Protein AF-A0A7S4RUU7-F1 (afdb_monomer_lite)

Secondary structure (DSSP, 8-state):
-HHHHHHHHHHHHHHHHHSS----TT-SSSHHHHHHHHHHHHHHHTT-S-HHHHHHHHHTT--S-HHHHHHHHHHHHHHHHHHHHSS----TT-SSSHHHHHHHHHHHHHHHTT-S-HHHHHH-

Structure (mmCIF, N/CA/C/O backbone):
data_AF-A0A7S4RUU7-F1
#
_entry.id   AF-A0A7S4RUU7-F1
#
loop_
_atom_site.group_PDB
_atom_site.id
_atom_site.type_symbol
_atom_site.label_atom_id
_atom_site.label_alt_id
_atom_site.label_comp_id
_atom_site.label_asym_id
_atom_site.label_entity_id
_atom_site.label_seq_id
_atom_site.pdbx_PDB_ins_code
_atom_site.Cartn_x
_atom_site.Cartn_y
_atom_site.Cartn_z
_atom_site.occupancy
_atom_site.B_iso_or_equiv
_atom_site.auth_seq_id
_atom_site.auth_comp_id
_atom_site.auth_asym_id
_atom_site.auth_atom_id
_atom_site.pdbx_PDB_model_num
ATOM 1 N N . ASP A 1 1 ? 10.340 0.550 -24.943 1.00 81.00 1 ASP A N 1
ATOM 2 C CA . ASP A 1 1 ? 11.229 0.340 -23.784 1.00 81.00 1 ASP A CA 1
ATOM 3 C C . ASP A 1 1 ? 11.078 -1.107 -23.322 1.00 81.00 1 ASP A C 1
ATOM 5 O O . ASP A 1 1 ? 9.998 -1.481 -22.874 1.00 81.00 1 ASP A O 1
ATOM 9 N N . HIS A 1 2 ? 12.106 -1.931 -23.546 1.00 88.00 2 HIS A N 1
ATOM 10 C CA . HIS A 1 2 ? 12.077 -3.369 -23.249 1.00 88.00 2 HIS A CA 1
ATOM 11 C C . HIS A 1 2 ? 11.995 -3.640 -21.740 1.00 88.00 2 HIS A C 1
ATOM 13 O O . HIS A 1 2 ? 11.191 -4.463 -21.309 1.00 88.00 2 HIS A O 1
ATOM 19 N N . ALA A 1 3 ? 12.757 -2.891 -20.936 1.00 91.62 3 ALA A N 1
ATOM 20 C CA . ALA A 1 3 ? 12.800 -3.061 -19.485 1.00 91.62 3 ALA A CA 1
ATOM 21 C C . ALA A 1 3 ? 11.449 -2.730 -18.833 1.00 91.62 3 ALA A C 1
ATOM 23 O O . ALA A 1 3 ? 11.002 -3.420 -17.918 1.00 91.62 3 ALA A O 1
ATOM 24 N N . TRP A 1 4 ? 10.755 -1.705 -19.343 1.00 95.62 4 TRP A N 1
ATOM 25 C CA . TRP A 1 4 ? 9.395 -1.390 -18.901 1.00 95.62 4 TRP A CA 1
ATOM 26 C C . TRP A 1 4 ? 8.433 -2.564 -19.105 1.00 95.62 4 TRP A C 1
ATOM 28 O O . TRP A 1 4 ? 7.720 -2.942 -18.176 1.00 95.62 4 TRP A O 1
ATOM 38 N N . LYS A 1 5 ? 8.412 -3.129 -20.319 1.00 95.81 5 LYS A N 1
ATOM 39 C CA . LYS A 1 5 ? 7.487 -4.210 -20.672 1.00 95.81 5 LYS A CA 1
ATOM 40 C C . LYS A 1 5 ? 7.728 -5.441 -19.801 1.00 95.81 5 LYS A C 1
ATOM 42 O O . LYS A 1 5 ? 6.780 -5.983 -19.250 1.00 95.81 5 LYS A O 1
ATOM 47 N N . GLU A 1 6 ? 8.989 -5.817 -19.608 1.00 96.12 6 GLU A N 1
ATOM 48 C CA . GLU A 1 6 ? 9.357 -6.962 -18.776 1.00 96.12 6 GLU A CA 1
ATOM 49 C C . GLU A 1 6 ? 8.860 -6.816 -17.328 1.00 96.12 6 GLU A C 1
ATOM 51 O O . GLU A 1 6 ? 8.208 -7.717 -16.796 1.00 96.12 6 GLU A O 1
ATOM 56 N N . HIS A 1 7 ? 9.096 -5.667 -16.688 1.00 97.00 7 HIS A N 1
ATOM 57 C CA . HIS A 1 7 ? 8.611 -5.435 -15.326 1.00 97.00 7 HIS A CA 1
ATOM 58 C C . HIS A 1 7 ? 7.086 -5.344 -15.239 1.00 97.00 7 HIS A C 1
ATOM 60 O O . HIS A 1 7 ? 6.494 -5.815 -14.264 1.00 97.00 7 HIS A O 1
ATOM 66 N N . PHE A 1 8 ? 6.439 -4.770 -16.253 1.00 97.62 8 PHE A N 1
ATOM 67 C CA . PHE A 1 8 ? 4.985 -4.728 -16.322 1.00 97.62 8 PHE A CA 1
ATOM 68 C C . PHE A 1 8 ? 4.385 -6.141 -16.423 1.00 97.62 8 PHE A C 1
ATOM 70 O O . PHE A 1 8 ? 3.453 -6.466 -15.681 1.00 97.62 8 PHE A O 1
ATOM 77 N N . ASP A 1 9 ? 4.965 -7.016 -17.245 1.00 97.38 9 ASP A N 1
ATOM 78 C CA . ASP A 1 9 ? 4.542 -8.415 -17.387 1.00 97.38 9 ASP A CA 1
ATOM 79 C C . ASP A 1 9 ? 4.794 -9.218 -16.092 1.00 97.38 9 ASP A C 1
ATOM 81 O O . ASP A 1 9 ? 3.939 -9.999 -15.644 1.00 97.38 9 ASP A O 1
ATOM 85 N N . GLN A 1 10 ? 5.924 -8.972 -15.414 1.00 97.19 10 GLN A N 1
ATOM 86 C CA . GLN A 1 10 ? 6.200 -9.521 -14.080 1.00 97.19 10 GLN A CA 1
ATOM 87 C C . GLN A 1 10 ? 5.150 -9.070 -13.055 1.00 97.19 10 GLN A C 1
ATOM 89 O O . GLN A 1 10 ? 4.677 -9.886 -12.257 1.00 97.19 10 GLN A O 1
ATOM 94 N N . LEU A 1 11 ? 4.740 -7.798 -13.084 1.00 97.81 11 LEU A N 1
ATOM 95 C CA . LEU A 1 11 ? 3.705 -7.278 -12.193 1.00 97.81 11 LEU A CA 1
ATOM 96 C C . LEU A 1 11 ? 2.331 -7.890 -12.487 1.00 97.81 11 LEU A C 1
ATOM 98 O O . LEU A 1 11 ? 1.603 -8.221 -11.548 1.00 97.81 11 LEU A O 1
ATOM 102 N N . CYS A 1 12 ? 1.985 -8.085 -13.760 1.00 97.56 12 CYS A N 1
ATOM 103 C CA . CYS A 1 12 ? 0.758 -8.777 -14.160 1.00 97.56 12 CYS A CA 1
ATOM 104 C C . CYS A 1 12 ? 0.739 -10.213 -13.623 1.00 97.56 12 CYS A C 1
ATOM 106 O O . CYS A 1 12 ? -0.240 -10.638 -13.004 1.00 97.56 12 CYS A O 1
ATOM 108 N N . THR A 1 13 ? 1.854 -10.931 -13.767 1.00 97.44 13 THR A N 1
ATOM 109 C CA . THR A 1 13 ? 2.019 -12.286 -13.223 1.00 97.44 13 THR A CA 1
ATOM 110 C C . THR A 1 13 ? 1.910 -12.298 -11.699 1.00 97.44 13 THR A C 1
ATOM 112 O O . THR A 1 13 ? 1.240 -13.157 -11.120 1.00 97.44 13 THR A O 1
ATOM 115 N N . PHE A 1 14 ? 2.538 -11.332 -11.025 1.00 97.12 14 PHE A N 1
ATOM 116 C CA . PHE A 1 14 ? 2.448 -11.195 -9.576 1.00 97.12 14 PHE A CA 1
ATOM 117 C C . PHE A 1 14 ? 1.001 -10.952 -9.130 1.00 97.12 14 PHE A C 1
ATOM 119 O O . PHE A 1 14 ? 0.535 -11.614 -8.199 1.00 97.12 14 PHE A O 1
ATOM 126 N N . LYS A 1 15 ? 0.277 -10.053 -9.810 1.00 96.56 15 LYS A N 1
ATOM 127 C CA . LYS A 1 15 ? -1.137 -9.774 -9.539 1.00 96.56 15 LYS A CA 1
ATOM 128 C C . LYS A 1 15 ? -1.987 -11.027 -9.712 1.00 96.56 15 LYS A C 1
ATOM 130 O O . LYS A 1 15 ? -2.790 -11.313 -8.833 1.00 96.56 15 LYS A O 1
ATOM 135 N N . ALA A 1 16 ? -1.802 -11.781 -10.793 1.00 96.44 16 ALA A N 1
ATOM 136 C CA . ALA A 1 16 ? -2.555 -13.011 -11.027 1.00 96.44 16 ALA A CA 1
ATOM 137 C C . ALA A 1 16 ? -2.371 -14.031 -9.888 1.00 96.44 16 ALA A C 1
ATOM 139 O O . ALA A 1 16 ? -3.321 -14.709 -9.511 1.00 96.44 16 ALA A O 1
ATOM 140 N N . LYS A 1 17 ? -1.170 -14.101 -9.297 1.00 95.50 17 LYS A N 1
ATOM 141 C CA . LYS A 1 17 ? -0.860 -15.018 -8.187 1.00 95.50 17 LYS A CA 1
ATOM 142 C C . LYS A 1 17 ? -1.331 -14.526 -6.815 1.00 95.50 17 LYS A C 1
ATOM 144 O O . LYS A 1 17 ? -1.716 -15.342 -5.989 1.00 95.50 17 LYS A O 1
ATOM 149 N N . ASN A 1 18 ? -1.258 -13.221 -6.549 1.00 94.50 18 ASN A N 1
ATOM 150 C CA . ASN A 1 18 ? -1.473 -12.657 -5.205 1.00 94.50 18 ASN A CA 1
ATOM 151 C C . ASN A 1 18 ? -2.788 -11.872 -5.069 1.00 94.50 18 ASN A C 1
ATOM 153 O O . ASN A 1 18 ? -3.141 -11.440 -3.977 1.00 94.50 18 ASN A O 1
ATOM 157 N N . GLY A 1 19 ? -3.488 -11.618 -6.175 1.00 94.69 19 GLY A N 1
ATOM 158 C CA . GLY A 1 19 ? -4.693 -10.788 -6.220 1.00 94.69 19 GLY A CA 1
ATOM 159 C C . GLY A 1 19 ? -4.437 -9.277 -6.147 1.00 94.69 19 GLY A C 1
ATOM 160 O O . GLY A 1 19 ? -5.378 -8.499 -6.272 1.00 94.69 19 GLY A O 1
ATOM 161 N N . HIS A 1 20 ? -3.188 -8.828 -5.979 1.00 93.88 20 HIS A N 1
ATOM 162 C CA . HIS A 1 20 ? -2.845 -7.409 -5.849 1.00 93.88 20 HIS A CA 1
ATOM 163 C C . HIS A 1 20 ? -1.505 -7.050 -6.501 1.00 93.88 20 HIS A C 1
ATOM 165 O O . HIS A 1 20 ? -0.607 -7.877 -6.615 1.00 93.88 20 HIS A O 1
ATOM 171 N N . CYS A 1 21 ? -1.314 -5.771 -6.832 1.00 95.44 21 CYS A N 1
ATOM 172 C CA . CYS A 1 21 ? -0.047 -5.237 -7.357 1.00 95.44 21 CYS A CA 1
ATOM 173 C C . CYS A 1 21 ? 0.902 -4.702 -6.269 1.00 95.44 21 CYS A C 1
ATOM 175 O O . CYS A 1 21 ? 1.913 -4.071 -6.573 1.00 95.44 21 CYS A O 1
ATOM 177 N N . ASN A 1 22 ? 0.573 -4.885 -4.986 1.00 93.25 22 ASN A N 1
ATOM 178 C CA . ASN A 1 22 ? 1.415 -4.390 -3.903 1.00 93.25 22 ASN A CA 1
ATOM 179 C C . ASN A 1 22 ? 2.616 -5.310 -3.637 1.00 93.25 22 ASN A C 1
ATOM 181 O O . ASN A 1 22 ? 2.507 -6.275 -2.886 1.00 93.25 22 ASN A O 1
ATOM 185 N N . VAL A 1 23 ? 3.761 -4.981 -4.234 1.00 94.75 23 VAL A N 1
ATOM 186 C CA . VAL A 1 23 ? 5.033 -5.676 -4.003 1.00 94.75 23 VAL A CA 1
ATOM 187 C C . VAL A 1 23 ? 5.912 -4.822 -3.090 1.00 94.75 23 VAL A C 1
ATOM 189 O O . VAL A 1 23 ? 6.207 -3.667 -3.398 1.00 94.75 23 VAL A O 1
ATOM 192 N N . SER A 1 24 ? 6.319 -5.371 -1.944 1.00 92.56 24 SER A N 1
ATOM 193 C CA . SER A 1 24 ? 7.205 -4.674 -1.006 1.00 92.56 24 SER A CA 1
ATOM 194 C C . SER A 1 24 ? 8.635 -4.643 -1.537 1.00 92.56 24 SER A C 1
ATOM 196 O O . SER A 1 24 ? 9.171 -5.671 -1.939 1.00 92.56 24 SER A O 1
ATOM 198 N N . ARG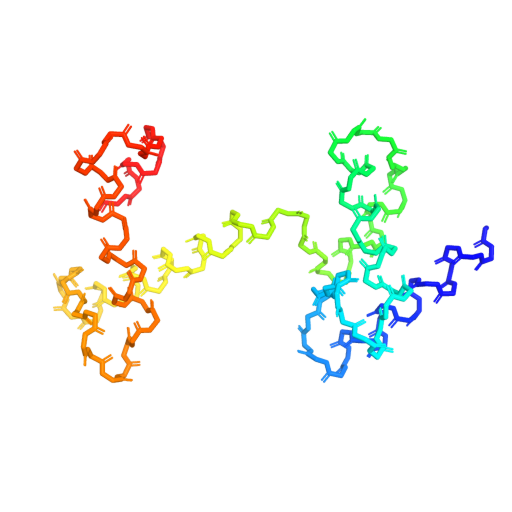 A 1 25 ? 9.314 -3.495 -1.429 1.00 92.12 25 ARG A N 1
ATOM 199 C CA . ARG A 1 25 ? 10.754 -3.379 -1.738 1.00 92.12 25 ARG A CA 1
ATOM 200 C C . ARG A 1 25 ? 11.653 -4.261 -0.855 1.00 92.12 25 ARG A C 1
ATOM 202 O O . ARG A 1 25 ? 12.828 -4.442 -1.159 1.00 92.12 25 ARG A O 1
ATOM 209 N N . TYR A 1 26 ? 11.116 -4.764 0.257 1.00 91.94 26 TYR A N 1
ATOM 210 C CA . TYR A 1 26 ? 11.801 -5.661 1.191 1.00 91.94 26 TYR A CA 1
ATOM 211 C C . TYR A 1 26 ? 11.439 -7.137 0.980 1.00 91.94 26 TYR A C 1
ATOM 213 O O . TYR A 1 26 ? 11.947 -7.995 1.702 1.00 91.94 26 TYR A O 1
ATOM 221 N N . ASP A 1 27 ? 10.570 -7.448 0.013 1.00 91.75 27 ASP A N 1
ATOM 222 C CA . ASP A 1 27 ? 10.298 -8.828 -0.374 1.00 91.75 27 ASP A CA 1
ATOM 223 C C . ASP A 1 27 ? 11.577 -9.443 -0.958 1.00 91.75 27 ASP A C 1
ATOM 225 O O . ASP A 1 27 ? 12.058 -9.033 -2.012 1.00 91.75 27 ASP A O 1
ATOM 229 N N . LYS A 1 28 ? 12.145 -10.435 -0.264 1.00 91.44 28 LYS A N 1
ATOM 230 C CA . LYS A 1 28 ? 13.385 -11.097 -0.688 1.00 91.44 28 LYS A CA 1
ATOM 231 C C . LYS A 1 28 ? 13.217 -11.877 -1.995 1.00 91.44 28 LYS A C 1
ATOM 233 O O . LYS A 1 28 ? 14.188 -12.000 -2.734 1.00 91.44 28 LYS A O 1
ATOM 238 N N . ARG A 1 29 ? 12.019 -12.399 -2.278 1.00 91.94 29 ARG A N 1
ATOM 239 C CA . ARG A 1 29 ? 11.732 -13.210 -3.474 1.00 91.94 29 ARG A CA 1
ATOM 240 C C . ARG A 1 29 ? 11.439 -12.339 -4.691 1.00 91.94 29 ARG A C 1
ATOM 242 O O . ARG A 1 29 ? 11.802 -12.711 -5.797 1.00 91.94 29 ARG A O 1
ATOM 249 N N . ASN A 1 30 ? 10.835 -11.171 -4.476 1.00 93.19 30 ASN A N 1
ATOM 250 C CA . ASN A 1 30 ? 10.434 -10.245 -5.540 1.00 93.19 30 ASN A CA 1
ATOM 251 C C . ASN A 1 30 ? 11.157 -8.894 -5.447 1.00 93.19 30 ASN A C 1
ATOM 253 O O . ASN A 1 30 ? 10.596 -7.867 -5.822 1.00 93.19 30 ASN A O 1
ATOM 257 N N . LYS A 1 31 ? 12.395 -8.871 -4.938 1.00 94.25 31 LYS A N 1
ATOM 258 C CA . LYS A 1 31 ? 13.107 -7.630 -4.581 1.00 94.25 31 LYS A CA 1
ATOM 259 C C . LYS A 1 31 ? 13.188 -6.635 -5.739 1.00 94.25 31 LYS A C 1
ATOM 261 O O . LYS A 1 31 ? 12.893 -5.461 -5.544 1.00 94.25 31 LYS A O 1
ATOM 266 N N . SER A 1 32 ? 13.553 -7.114 -6.930 1.00 95.25 32 SER A N 1
ATOM 267 C CA . SER A 1 32 ? 13.653 -6.285 -8.141 1.00 95.25 32 SER A CA 1
ATOM 268 C C . SER A 1 32 ? 12.308 -5.636 -8.485 1.00 95.25 32 SER A C 1
ATOM 270 O O . SER A 1 32 ? 12.200 -4.413 -8.556 1.00 95.25 32 SER A O 1
ATOM 272 N N . LEU A 1 33 ? 11.245 -6.442 -8.556 1.00 96.81 33 LEU A N 1
ATOM 273 C CA . LEU A 1 33 ? 9.893 -5.960 -8.827 1.00 96.81 33 LEU A CA 1
ATOM 274 C C . LEU A 1 33 ? 9.383 -5.005 -7.733 1.00 96.81 33 LEU A C 1
ATOM 276 O O . LEU A 1 33 ? 8.740 -4.005 -8.035 1.00 96.81 33 LEU A O 1
ATOM 280 N N . GLY A 1 34 ? 9.692 -5.273 -6.462 1.00 96.69 34 GLY A N 1
ATOM 281 C CA . GLY A 1 34 ? 9.318 -4.412 -5.338 1.00 96.69 34 GLY A CA 1
ATOM 282 C C . GLY A 1 34 ? 10.002 -3.044 -5.369 1.00 96.69 34 GLY A C 1
ATOM 283 O O . GLY A 1 34 ? 9.376 -2.035 -5.034 1.00 96.69 34 GLY A O 1
ATOM 284 N N . ILE A 1 35 ? 11.266 -2.990 -5.796 1.00 96.94 35 ILE A N 1
ATOM 285 C CA . ILE A 1 35 ? 11.978 -1.729 -6.043 1.00 96.94 35 ILE A CA 1
ATOM 286 C C . ILE A 1 35 ? 11.310 -0.984 -7.200 1.00 96.94 35 ILE A C 1
ATOM 288 O O . ILE A 1 35 ? 10.917 0.169 -7.019 1.00 96.94 35 ILE A O 1
ATOM 292 N N . TRP A 1 36 ? 11.075 -1.660 -8.326 1.00 97.50 36 TRP A N 1
ATOM 293 C CA . TRP A 1 36 ? 10.444 -1.064 -9.503 1.00 97.50 36 TRP A CA 1
ATOM 294 C C . TRP A 1 36 ? 9.042 -0.504 -9.207 1.00 97.50 36 TRP A C 1
ATOM 296 O O . TRP A 1 36 ? 8.735 0.631 -9.566 1.00 97.50 36 TRP A O 1
ATOM 306 N N . VAL A 1 37 ? 8.199 -1.245 -8.479 1.00 97.44 37 VAL A N 1
ATOM 307 C CA . VAL A 1 37 ? 6.867 -0.789 -8.030 1.00 97.44 37 VAL A CA 1
ATOM 308 C C . VAL A 1 37 ? 6.971 0.476 -7.174 1.00 97.44 37 VAL A C 1
ATOM 310 O O . VAL A 1 37 ? 6.174 1.407 -7.321 1.00 97.44 37 VAL A O 1
ATOM 313 N N . ASN A 1 38 ? 7.952 0.529 -6.270 1.00 96.19 38 ASN A N 1
ATOM 314 C CA . ASN A 1 38 ? 8.194 1.708 -5.447 1.00 96.19 38 ASN A CA 1
ATOM 315 C C . ASN A 1 38 ? 8.658 2.907 -6.292 1.00 96.19 38 ASN A C 1
ATOM 317 O O . ASN A 1 38 ? 8.183 4.022 -6.073 1.00 96.19 38 ASN A O 1
ATOM 321 N N . GLU A 1 39 ? 9.531 2.688 -7.274 1.00 96.31 39 GLU A N 1
ATOM 322 C CA . GLU A 1 39 ? 9.958 3.720 -8.223 1.00 96.31 39 GLU A CA 1
ATOM 323 C C . GLU A 1 39 ? 8.781 4.290 -9.014 1.00 96.31 39 GLU A C 1
ATOM 325 O O . GLU A 1 39 ? 8.680 5.511 -9.127 1.00 96.31 39 GLU A O 1
ATOM 330 N N . GLN A 1 40 ? 7.835 3.454 -9.462 1.00 97.19 40 GLN A N 1
ATOM 331 C CA . GLN A 1 40 ? 6.649 3.938 -10.180 1.00 97.19 40 GLN A CA 1
ATOM 332 C C . GLN A 1 40 ? 5.791 4.856 -9.307 1.00 97.19 40 GLN A C 1
ATOM 334 O O . GLN A 1 40 ? 5.368 5.922 -9.754 1.00 97.19 40 GLN A O 1
ATOM 339 N N . ARG A 1 41 ? 5.589 4.507 -8.029 1.00 97.00 41 ARG A N 1
ATOM 340 C CA . ARG A 1 41 ? 4.870 5.377 -7.079 1.00 97.00 41 ARG A CA 1
ATOM 341 C C . ARG A 1 41 ? 5.604 6.698 -6.839 1.00 97.00 41 ARG A C 1
ATOM 343 O O . ARG A 1 41 ? 4.964 7.748 -6.768 1.00 97.00 41 ARG A O 1
ATOM 350 N N . LEU A 1 42 ? 6.934 6.669 -6.734 1.00 95.88 42 LEU A N 1
ATOM 351 C CA . LEU A 1 42 ? 7.745 7.881 -6.583 1.00 95.88 42 LEU A CA 1
ATOM 352 C C . LEU A 1 42 ? 7.697 8.760 -7.840 1.00 95.88 42 LEU A C 1
ATOM 354 O O . LEU A 1 42 ? 7.549 9.977 -7.717 1.00 95.88 42 LEU A O 1
ATOM 358 N N . ALA A 1 43 ? 7.785 8.164 -9.029 1.00 96.56 43 ALA A N 1
ATOM 359 C CA . ALA A 1 43 ? 7.691 8.865 -10.305 1.00 96.56 43 ALA A CA 1
ATOM 360 C C . ALA A 1 43 ? 6.307 9.501 -10.496 1.00 96.56 43 ALA A C 1
ATOM 362 O O . ALA A 1 43 ? 6.222 10.672 -10.863 1.00 96.56 43 ALA A O 1
ATOM 363 N N . TYR A 1 44 ? 5.232 8.781 -10.158 1.00 97.12 44 TYR A N 1
ATOM 364 C CA . TYR A 1 44 ? 3.867 9.310 -10.178 1.00 97.12 44 TYR A CA 1
ATOM 365 C C . TYR A 1 44 ? 3.698 10.503 -9.233 1.00 97.12 44 TYR A C 1
ATOM 367 O O . TYR A 1 44 ? 3.223 11.558 -9.649 1.00 97.12 44 TYR A O 1
ATOM 375 N N . LYS A 1 45 ? 4.183 10.395 -7.987 1.00 95.25 45 LYS A N 1
ATOM 376 C CA . LYS A 1 45 ? 4.152 11.507 -7.019 1.00 95.25 45 LYS A CA 1
ATOM 377 C C . LYS A 1 45 ? 4.909 12.740 -7.526 1.00 95.25 45 LYS A C 1
ATOM 379 O O . LYS A 1 45 ? 4.490 13.865 -7.269 1.00 95.25 45 LYS A O 1
ATOM 384 N N . LYS A 1 46 ? 6.014 12.533 -8.247 1.00 96.62 46 LYS A N 1
ATOM 385 C CA . LYS A 1 46 ? 6.813 13.597 -8.874 1.00 96.62 46 LYS A CA 1
ATOM 386 C C . LYS A 1 46 ? 6.243 14.089 -10.211 1.00 96.62 46 LYS A C 1
ATOM 388 O O . LYS A 1 46 ? 6.863 14.949 -10.824 1.00 96.62 46 LYS A O 1
ATOM 393 N N . LYS A 1 47 ? 5.103 13.555 -10.674 1.00 96.19 47 LYS A N 1
ATOM 394 C CA . LYS A 1 47 ? 4.520 13.823 -12.003 1.00 96.19 47 LYS A CA 1
ATOM 395 C C . LYS A 1 47 ? 5.505 13.571 -13.159 1.00 96.19 47 LYS A C 1
ATOM 397 O O . LYS A 1 47 ? 5.430 14.215 -14.196 1.00 96.19 47 LYS A O 1
ATOM 402 N N . ALA A 1 48 ? 6.432 12.632 -12.966 1.00 96.62 48 ALA A N 1
ATOM 403 C CA . ALA A 1 48 ? 7.496 12.290 -13.912 1.00 96.62 48 ALA A CA 1
ATOM 404 C C . ALA A 1 48 ? 7.187 11.025 -14.736 1.00 96.62 48 ALA A C 1
ATOM 406 O O . ALA A 1 48 ? 8.005 10.592 -15.543 1.00 96.62 48 ALA A O 1
ATOM 407 N N . LEU A 1 49 ? 6.032 10.397 -14.505 1.00 95.25 49 LEU A N 1
ATOM 408 C CA . LEU A 1 49 ? 5.594 9.208 -15.227 1.00 95.25 49 LEU A CA 1
ATOM 409 C C . LEU A 1 49 ? 4.712 9.615 -16.416 1.00 95.25 49 LEU A C 1
ATOM 411 O O . LEU A 1 49 ? 3.842 10.470 -16.265 1.00 95.25 49 LEU A O 1
ATOM 415 N N . SER A 1 50 ? 4.920 9.004 -17.585 1.00 96.38 50 SER A N 1
ATOM 416 C CA . SER A 1 50 ? 4.108 9.296 -18.772 1.00 9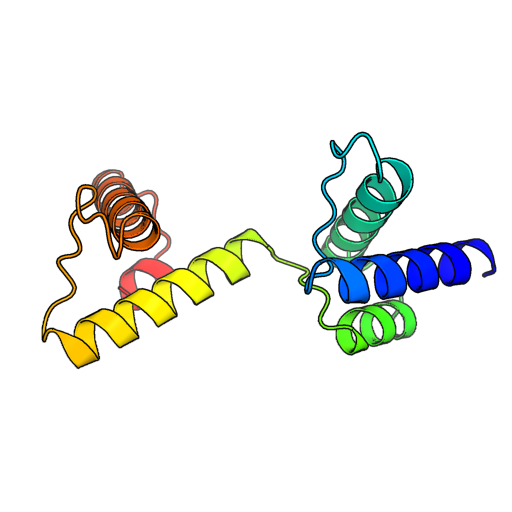6.38 50 SER A CA 1
ATOM 417 C C . SER A 1 50 ? 2.656 8.837 -18.609 1.00 96.38 50 SER A C 1
ATOM 419 O O . SER A 1 50 ? 2.370 7.885 -17.876 1.00 96.38 50 SER A O 1
ATOM 421 N N . SER A 1 51 ? 1.742 9.485 -19.339 1.00 96.69 51 SER A N 1
ATOM 422 C CA . SER A 1 51 ? 0.315 9.132 -19.380 1.00 96.69 51 SER A CA 1
ATOM 423 C C . SER A 1 51 ? 0.092 7.656 -19.691 1.00 96.69 51 SER A C 1
ATOM 425 O O . SER A 1 51 ? -0.681 6.995 -19.003 1.00 96.69 51 SER A O 1
ATOM 427 N N . ASP A 1 52 ? 0.817 7.119 -20.669 1.00 96.62 52 ASP A N 1
ATOM 428 C CA . ASP A 1 52 ? 0.627 5.749 -21.149 1.00 96.62 52 ASP A CA 1
ATOM 429 C C . ASP A 1 52 ? 1.012 4.728 -20.076 1.00 96.62 52 ASP A C 1
ATOM 431 O O . ASP A 1 52 ? 0.312 3.744 -19.848 1.00 96.62 52 ASP A O 1
ATOM 435 N N . ARG A 1 53 ? 2.101 4.995 -19.344 1.00 97.25 53 ARG A N 1
ATOM 436 C CA . ARG A 1 53 ? 2.556 4.155 -18.228 1.00 97.25 53 ARG A CA 1
ATOM 437 C C . ARG A 1 53 ? 1.573 4.193 -17.062 1.00 97.25 53 ARG A C 1
ATOM 439 O O . ARG A 1 53 ? 1.308 3.160 -16.445 1.00 97.25 53 ARG A O 1
ATOM 446 N N . ILE A 1 54 ? 1.005 5.367 -16.783 1.00 97.69 54 ILE A N 1
ATOM 447 C CA . ILE A 1 54 ? -0.054 5.529 -15.782 1.00 97.69 54 ILE A CA 1
ATOM 448 C C . ILE A 1 54 ? -1.291 4.726 -16.192 1.00 97.69 54 ILE A C 1
ATOM 450 O O . ILE A 1 54 ? -1.821 3.974 -15.377 1.00 97.69 54 ILE A O 1
ATOM 454 N N . GLN A 1 55 ? -1.729 4.837 -17.448 1.00 97.75 55 GLN A N 1
ATOM 455 C CA . GLN A 1 55 ? -2.885 4.101 -17.966 1.00 97.75 55 GLN A CA 1
ATOM 456 C C . GLN A 1 55 ? -2.673 2.585 -17.905 1.00 97.75 55 GLN A C 1
ATOM 458 O O . GLN A 1 55 ? -3.558 1.868 -17.439 1.00 97.75 55 GLN A O 1
ATOM 463 N N . GLN A 1 56 ? -1.492 2.094 -18.285 1.00 97.56 56 GLN A N 1
ATOM 464 C CA . GLN A 1 56 ? -1.156 0.672 -18.187 1.00 97.56 56 GLN A CA 1
ATOM 465 C C . GLN A 1 56 ? -1.226 0.169 -16.741 1.00 97.56 56 GLN A C 1
ATOM 467 O O . GLN A 1 56 ? -1.884 -0.835 -16.470 1.00 97.56 56 GLN A O 1
ATOM 472 N N . LEU A 1 57 ? -0.627 0.885 -15.787 1.00 97.94 57 LEU A N 1
ATOM 473 C CA . LEU A 1 57 ? -0.694 0.511 -14.371 1.00 97.94 57 LEU A CA 1
ATOM 474 C C . LEU A 1 57 ? -2.129 0.598 -13.818 1.00 97.94 57 LEU A C 1
ATOM 476 O O . LEU A 1 57 ? -2.573 -0.303 -13.102 1.00 97.94 57 LEU A O 1
ATOM 480 N N . ASN A 1 58 ? -2.900 1.615 -14.204 1.00 97.62 58 ASN A N 1
ATOM 481 C 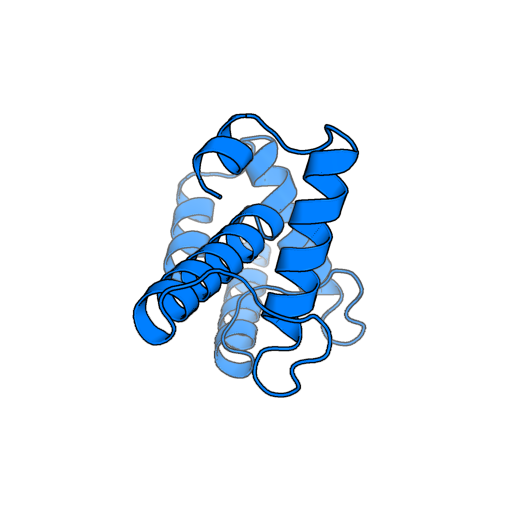CA . ASN A 1 58 ? -4.310 1.733 -13.825 1.00 97.62 58 ASN A CA 1
ATOM 482 C C . ASN A 1 58 ? -5.153 0.569 -14.362 1.00 97.62 58 ASN A C 1
ATOM 484 O O . ASN A 1 58 ? -6.004 0.058 -13.635 1.00 97.62 58 ASN A O 1
ATOM 488 N N . SER A 1 59 ? -4.889 0.102 -15.587 1.00 97.19 59 SER A N 1
ATOM 489 C CA . SER A 1 59 ? -5.635 -1.003 -16.211 1.00 97.19 59 SER A CA 1
ATOM 490 C C . SER A 1 59 ? -5.540 -2.313 -15.421 1.00 97.19 59 SER A C 1
ATOM 492 O O . SER A 1 59 ? -6.466 -3.123 -15.423 1.00 97.19 59 SER A O 1
ATOM 494 N N . ILE A 1 60 ? -4.455 -2.493 -14.665 1.00 96.50 60 ILE A N 1
ATOM 495 C CA . ILE A 1 60 ? -4.262 -3.645 -13.784 1.00 96.50 60 ILE A CA 1
ATOM 496 C C . ILE A 1 60 ? -4.633 -3.340 -12.327 1.00 96.50 60 ILE A C 1
ATOM 498 O O . ILE A 1 60 ? -4.360 -4.161 -11.454 1.00 96.50 60 ILE A O 1
ATOM 502 N N . GLY A 1 61 ? -5.307 -2.228 -12.035 1.00 95.25 61 GLY A N 1
ATOM 503 C CA . GLY A 1 61 ? -5.743 -1.879 -10.680 1.00 95.25 61 GLY A CA 1
ATOM 504 C C . GLY A 1 61 ? -4.583 -1.533 -9.744 1.00 95.25 61 GLY A C 1
ATOM 505 O O . GLY A 1 61 ? -4.620 -1.854 -8.555 1.00 95.25 61 GLY A O 1
ATOM 506 N N . PHE A 1 62 ? -3.518 -0.928 -10.274 1.00 96.88 62 PHE A N 1
ATOM 507 C CA . PHE A 1 62 ? -2.384 -0.501 -9.467 1.00 96.88 62 PHE A CA 1
ATOM 508 C C . PHE A 1 62 ? -2.784 0.597 -8.473 1.00 96.88 62 PHE A C 1
ATOM 510 O O . PHE A 1 62 ? -3.322 1.637 -8.843 1.00 96.88 62 PHE A O 1
ATOM 517 N N . ILE A 1 63 ? -2.469 0.386 -7.194 1.00 95.69 63 ILE A N 1
ATOM 518 C CA . ILE A 1 63 ? -2.747 1.356 -6.133 1.00 95.69 63 ILE A CA 1
ATOM 519 C C . ILE A 1 63 ? -1.524 2.259 -5.936 1.00 95.69 63 ILE A C 1
ATOM 521 O O . ILE A 1 63 ? -0.471 1.820 -5.450 1.00 95.69 63 ILE A O 1
ATOM 525 N N . TRP A 1 64 ? -1.693 3.539 -6.272 1.00 95.75 64 TRP A N 1
ATOM 526 C CA . TRP A 1 64 ? -0.678 4.584 -6.105 1.00 95.75 64 TRP A CA 1
ATOM 527 C C . TRP A 1 64 ? -0.487 4.986 -4.639 1.00 95.75 64 TRP A C 1
ATOM 529 O O . TRP A 1 64 ? 0.644 5.049 -4.154 1.00 95.75 64 TRP A O 1
ATOM 539 N N . HIS A 1 65 ? -1.593 5.186 -3.916 1.00 93.12 65 HIS A N 1
ATOM 540 C CA . HIS A 1 65 ? -1.617 5.672 -2.534 1.00 93.12 65 HIS A CA 1
ATOM 541 C C . HIS A 1 65 ? -2.092 4.574 -1.574 1.00 93.12 65 HIS A C 1
ATOM 543 O O . HIS A 1 65 ? -3.253 4.521 -1.176 1.00 93.12 65 HIS A O 1
ATOM 549 N N . LEU A 1 66 ? -1.183 3.669 -1.192 1.00 89.25 66 LEU A N 1
ATOM 550 C CA . LEU A 1 66 ? -1.516 2.502 -0.358 1.00 89.25 66 LEU A CA 1
ATOM 551 C C . LEU A 1 66 ? -2.167 2.866 0.980 1.00 89.25 66 LEU A C 1
ATOM 553 O O . LEU A 1 66 ? -3.109 2.203 1.401 1.00 89.25 66 LEU A O 1
ATOM 557 N N . HIS A 1 67 ? -1.669 3.907 1.650 1.00 87.50 67 HIS A N 1
ATOM 558 C CA . HIS A 1 67 ? -2.191 4.317 2.954 1.00 87.50 67 HIS A CA 1
ATOM 559 C C . HIS A 1 67 ? -3.616 4.866 2.861 1.00 87.50 67 HIS A C 1
ATOM 561 O O . HIS A 1 67 ? -4.447 4.546 3.704 1.00 87.50 67 HIS A O 1
ATOM 567 N N . GLU A 1 68 ? -3.906 5.665 1.834 1.00 88.62 68 GLU A N 1
ATOM 568 C CA . GLU A 1 68 ? -5.248 6.204 1.590 1.00 88.62 68 GLU A CA 1
ATOM 569 C C . GLU A 1 68 ? -6.220 5.099 1.189 1.00 88.62 68 GLU A C 1
ATOM 571 O O . GLU A 1 68 ? -7.343 5.055 1.690 1.00 88.62 68 GLU A O 1
ATOM 576 N N . HIS A 1 69 ? -5.771 4.159 0.354 1.00 89.56 69 HIS A N 1
ATOM 577 C CA . HIS A 1 69 ? -6.564 2.992 -0.012 1.00 89.56 69 HIS A CA 1
ATOM 578 C C . HIS A 1 69 ? -6.894 2.126 1.211 1.00 89.56 69 HIS A C 1
ATOM 580 O O . HIS A 1 69 ? -8.052 1.779 1.421 1.00 89.56 69 HIS A O 1
ATOM 586 N N . ALA A 1 70 ? -5.901 1.806 2.048 1.00 89.06 70 ALA A N 1
ATOM 587 C CA . ALA A 1 70 ? -6.113 1.035 3.274 1.00 89.06 70 ALA A CA 1
ATOM 588 C C . ALA A 1 70 ? -7.055 1.753 4.252 1.00 89.06 70 ALA A C 1
ATOM 590 O O . ALA A 1 70 ? -7.941 1.127 4.828 1.00 89.06 70 ALA A O 1
ATOM 591 N N . TRP A 1 71 ? -6.897 3.071 4.410 1.00 91.38 71 TRP A N 1
ATOM 592 C CA . TRP A 1 71 ? -7.796 3.878 5.231 1.00 91.38 71 TRP A CA 1
ATOM 593 C C . TRP A 1 71 ? -9.235 3.822 4.698 1.00 91.38 71 TRP A C 1
ATOM 595 O O . TRP A 1 71 ? -10.156 3.547 5.461 1.00 91.38 71 TRP A O 1
ATOM 605 N N . SER A 1 72 ? -9.415 4.001 3.387 1.00 90.00 72 SER A N 1
ATOM 606 C CA . SER A 1 72 ? -10.731 3.971 2.735 1.00 90.00 72 SER A CA 1
ATOM 607 C C . SER A 1 72 ? -11.405 2.606 2.863 1.00 90.00 72 SER A C 1
ATOM 609 O O . SER A 1 72 ? -12.613 2.528 3.064 1.00 90.00 72 SER A O 1
ATOM 611 N N . GLU A 1 73 ? -10.631 1.526 2.774 1.00 91.12 73 GLU A N 1
ATOM 612 C CA . GLU A 1 73 ? -11.138 0.165 2.931 1.00 91.12 73 GLU A CA 1
ATOM 613 C C . GLU A 1 73 ? -11.611 -0.104 4.366 1.00 91.12 73 GLU A C 1
ATOM 615 O O . GLU A 1 73 ? -12.720 -0.593 4.576 1.00 91.12 73 GLU A O 1
ATOM 620 N N . HIS A 1 74 ? -10.830 0.297 5.371 1.00 92.31 74 HIS A N 1
ATOM 621 C CA . HIS A 1 74 ? -11.268 0.200 6.765 1.00 92.31 74 HIS A CA 1
ATOM 622 C C . HIS A 1 74 ? -12.477 1.085 7.068 1.00 92.31 74 HIS A C 1
ATOM 624 O O . HIS A 1 74 ? -13.369 0.671 7.807 1.00 92.31 74 HIS A O 1
ATOM 630 N N . PHE A 1 75 ? -12.542 2.274 6.473 1.00 91.81 75 PHE A N 1
ATOM 631 C CA . PHE A 1 75 ? -13.702 3.143 6.605 1.00 91.81 75 PHE A CA 1
ATOM 632 C C . PHE A 1 75 ? -14.968 2.484 6.039 1.00 91.81 75 PHE A C 1
ATOM 634 O O . PHE A 1 75 ? -15.986 2.422 6.727 1.00 91.81 75 PHE A O 1
ATOM 641 N N . LYS A 1 76 ? -14.894 1.884 4.842 1.00 92.50 76 LYS A N 1
ATOM 642 C CA . LYS A 1 76 ? -16.002 1.097 4.270 1.00 92.50 76 LYS A CA 1
ATOM 643 C C . LYS A 1 76 ? -16.421 -0.058 5.179 1.00 92.50 76 LYS A C 1
ATOM 645 O O . LYS A 1 76 ? -17.616 -0.263 5.388 1.00 92.50 76 LYS A O 1
ATOM 650 N N . GLN A 1 77 ? -15.458 -0.782 5.753 1.00 92.56 77 GLN A N 1
ATOM 651 C CA . GLN A 1 77 ? -15.734 -1.849 6.721 1.00 92.56 77 GLN A CA 1
ATOM 652 C C . GLN A 1 77 ? -16.446 -1.314 7.971 1.00 92.56 77 GLN A C 1
ATOM 654 O O . GLN A 1 77 ? -17.379 -1.951 8.457 1.00 92.56 77 GLN A O 1
ATOM 659 N N . LEU A 1 78 ? -16.068 -0.131 8.468 1.00 93.19 78 LEU A N 1
ATOM 660 C CA . LEU A 1 78 ? -16.753 0.515 9.588 1.00 93.19 78 LEU A CA 1
ATOM 661 C C . LEU A 1 78 ? -18.191 0.908 9.231 1.00 93.19 78 LEU A C 1
ATOM 663 O O . LEU A 1 78 ? -19.096 0.678 10.033 1.00 93.19 78 LEU A O 1
ATOM 667 N N . CYS A 1 79 ? -18.423 1.456 8.035 1.00 92.31 79 CYS A N 1
ATOM 668 C CA . CYS A 1 79 ? -19.769 1.766 7.551 1.00 92.31 79 CYS A CA 1
ATOM 669 C C . CYS A 1 79 ? -20.641 0.506 7.463 1.00 92.31 79 CYS A C 1
ATOM 671 O O . CYS A 1 79 ? -21.777 0.520 7.936 1.00 92.31 79 CYS A O 1
ATOM 673 N N . ALA A 1 80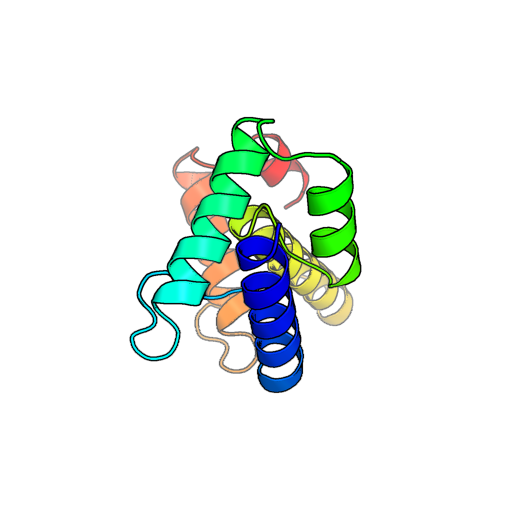 ? -20.104 -0.590 6.917 1.00 92.44 80 ALA A N 1
ATOM 674 C CA . ALA A 1 80 ? -20.803 -1.873 6.850 1.00 92.44 80 ALA A CA 1
ATOM 675 C C . ALA A 1 80 ? -21.116 -2.422 8.252 1.00 92.44 80 ALA A C 1
ATOM 677 O O . ALA A 1 80 ? -22.244 -2.832 8.522 1.00 92.44 80 ALA A O 1
ATOM 678 N N . PHE A 1 81 ? -20.153 -2.345 9.174 1.00 92.31 81 PHE A N 1
ATOM 679 C CA . PHE A 1 81 ? -20.353 -2.739 10.566 1.00 92.31 81 PHE A CA 1
ATOM 680 C C . PHE A 1 81 ? -21.458 -1.908 11.234 1.00 92.31 81 PHE A C 1
ATOM 682 O O . PHE A 1 81 ? -22.340 -2.462 11.889 1.00 92.31 81 PHE A O 1
ATOM 689 N N . LYS A 1 82 ? -21.463 -0.585 11.029 1.00 93.00 82 LYS A N 1
ATOM 690 C CA . LYS A 1 82 ? -22.516 0.304 11.539 1.00 93.00 82 LYS A CA 1
ATOM 691 C C . LYS A 1 82 ? -23.884 -0.061 10.966 1.00 93.00 82 LYS A C 1
ATOM 693 O O . LYS A 1 82 ? -24.849 -0.085 11.721 1.00 93.00 82 LYS A O 1
ATOM 698 N N . ALA A 1 83 ? -23.972 -0.356 9.670 1.00 92.75 83 ALA A N 1
ATOM 699 C CA . ALA A 1 83 ? -25.225 -0.758 9.034 1.00 92.75 83 ALA A CA 1
ATOM 700 C C . ALA A 1 83 ? -25.772 -2.074 9.614 1.00 92.75 83 ALA A C 1
ATOM 702 O O . ALA A 1 83 ? -26.977 -2.205 9.802 1.00 92.75 83 ALA A O 1
ATOM 703 N N . GLN A 1 84 ? -24.892 -3.023 9.947 1.00 91.69 84 GLN A N 1
ATOM 704 C CA . GLN A 1 84 ? -25.279 -4.318 10.508 1.00 91.69 84 GLN A CA 1
ATOM 705 C C . GLN A 1 84 ? -25.607 -4.269 12.011 1.00 91.69 84 GLN A C 1
ATOM 707 O O . GLN A 1 84 ? -26.507 -4.972 12.464 1.00 91.69 84 GLN A O 1
ATOM 712 N N . HIS A 1 85 ? -24.871 -3.477 12.795 1.00 90.50 85 HIS A N 1
ATOM 713 C CA . HIS A 1 85 ? -24.932 -3.496 14.265 1.00 90.50 85 HIS A CA 1
ATOM 714 C C . HIS A 1 85 ? -25.563 -2.240 14.888 1.00 90.50 85 HIS A C 1
ATOM 716 O O . HIS A 1 85 ? -25.768 -2.191 16.098 1.00 90.50 85 HIS A O 1
ATOM 722 N N . GLY A 1 86 ? -25.828 -1.198 14.097 1.00 91.12 86 GLY A N 1
ATOM 723 C CA . GLY A 1 86 ? -26.374 0.083 14.560 1.00 91.12 86 GLY A CA 1
ATOM 724 C C . GLY A 1 86 ? -25.360 1.012 15.242 1.00 91.12 86 GLY A C 1
ATOM 725 O O . GLY A 1 86 ? -25.698 2.144 15.580 1.00 91.12 86 GLY A O 1
ATOM 726 N N . HIS A 1 87 ? -24.108 0.583 15.433 1.00 89.06 87 HIS A N 1
ATOM 727 C CA . HIS A 1 87 ? -23.077 1.365 16.119 1.00 89.06 87 HIS A CA 1
ATOM 728 C C . HIS A 1 87 ? -21.676 1.161 15.524 1.00 89.06 87 HIS A C 1
ATOM 730 O O . HIS A 1 87 ? -21.371 0.114 14.966 1.00 89.06 87 HIS A O 1
ATOM 736 N N . CYS A 1 88 ? -20.765 2.112 15.752 1.00 88.06 88 CYS A N 1
ATOM 737 C CA . CYS A 1 88 ? -19.353 2.024 15.339 1.00 88.06 88 CYS A CA 1
ATOM 738 C C . CYS A 1 88 ? -18.417 1.475 16.437 1.00 88.06 88 CYS A C 1
ATOM 740 O O . CYS A 1 88 ? -17.194 1.612 16.348 1.00 88.06 88 CYS A O 1
ATOM 742 N N . ASN A 1 89 ? -18.958 0.913 17.525 1.00 86.75 89 ASN A N 1
ATOM 743 C CA . ASN A 1 89 ? -18.142 0.433 18.638 1.00 86.75 89 ASN A CA 1
ATOM 744 C C . ASN A 1 89 ? -17.543 -0.956 18.372 1.00 86.75 89 ASN A C 1
ATOM 746 O O . ASN A 1 89 ? -18.058 -1.968 18.840 1.00 86.75 89 ASN A O 1
ATOM 750 N N . VAL A 1 90 ? -16.441 -0.988 17.625 1.00 88.62 90 VAL A N 1
ATOM 751 C CA . VAL A 1 90 ? -15.683 -2.215 17.350 1.00 88.62 90 VAL A CA 1
ATOM 752 C C . VAL A 1 90 ? -14.568 -2.367 18.385 1.00 88.62 90 VAL A C 1
ATOM 754 O O . VAL A 1 90 ? -13.670 -1.529 18.480 1.00 88.62 90 VAL A O 1
ATOM 757 N N . SER A 1 91 ? -14.616 -3.436 19.182 1.00 87.94 91 SER A N 1
ATOM 758 C CA . SER A 1 91 ? -13.579 -3.727 20.177 1.00 87.94 91 SER A CA 1
ATOM 759 C C . SER A 1 91 ? -12.303 -4.243 19.510 1.00 87.94 91 SER A C 1
ATOM 761 O O . SER A 1 91 ? -12.351 -5.155 18.689 1.00 87.94 91 SER A O 1
ATOM 763 N N . ARG A 1 92 ? -11.132 -3.757 19.943 1.00 86.56 92 ARG A N 1
ATOM 764 C CA . ARG A 1 92 ? -9.816 -4.301 19.534 1.00 86.56 92 ARG A CA 1
ATOM 765 C C . ARG A 1 92 ? -9.606 -5.778 19.905 1.00 86.56 92 ARG A C 1
ATOM 767 O O . ARG A 1 92 ? -8.662 -6.395 19.417 1.00 86.56 92 ARG A O 1
ATOM 774 N N . TYR A 1 93 ? -10.435 -6.319 20.799 1.00 87.06 93 TYR A N 1
ATOM 775 C CA . TYR A 1 93 ? -10.387 -7.714 21.248 1.00 87.06 93 TYR A CA 1
ATOM 776 C C . TYR A 1 93 ? -11.418 -8.607 20.542 1.00 87.06 93 TYR A C 1
ATOM 778 O O . TYR A 1 93 ? -11.429 -9.814 20.781 1.00 87.06 93 TYR A O 1
ATOM 786 N N . ASP A 1 94 ? -12.264 -8.046 19.670 1.00 85.12 94 ASP A N 1
ATOM 787 C CA . ASP A 1 94 ? -13.172 -8.838 18.842 1.00 85.12 94 ASP A CA 1
ATOM 788 C C . ASP A 1 94 ? -12.348 -9.707 17.881 1.00 85.12 94 ASP A C 1
ATOM 790 O O . ASP A 1 94 ? -11.618 -9.201 17.032 1.00 85.12 94 ASP A O 1
ATOM 794 N N . LYS A 1 95 ? -12.447 -11.033 18.017 1.00 84.31 95 LYS A N 1
ATOM 795 C CA . LYS A 1 95 ? -11.711 -11.977 17.166 1.00 84.31 95 LYS A CA 1
ATOM 796 C C . LYS A 1 95 ? -12.213 -11.975 15.719 1.00 84.31 95 LYS A C 1
ATOM 798 O O . LYS A 1 95 ? -11.418 -12.261 14.829 1.00 84.31 95 LYS A O 1
ATOM 803 N N . ARG A 1 96 ? -13.491 -11.654 15.484 1.00 84.94 96 ARG A N 1
ATOM 804 C CA . ARG A 1 96 ? -14.108 -11.627 14.146 1.00 84.94 96 ARG A CA 1
ATOM 805 C C . ARG A 1 96 ? -13.752 -10.344 13.398 1.00 84.94 96 ARG A C 1
ATOM 807 O O . ARG A 1 96 ? -13.443 -10.402 12.217 1.00 84.94 96 ARG A O 1
ATOM 814 N N . ASN A 1 97 ? -13.700 -9.215 14.108 1.00 86.31 97 ASN A N 1
ATOM 815 C CA . ASN A 1 97 ? -13.402 -7.895 13.538 1.00 86.31 97 ASN A CA 1
ATOM 816 C C . ASN A 1 97 ? -12.065 -7.313 14.018 1.00 86.31 97 ASN A C 1
ATOM 818 O O . ASN A 1 97 ? -11.907 -6.096 14.101 1.00 86.31 97 ASN A O 1
ATOM 822 N N . LYS A 1 98 ? -11.082 -8.163 14.339 1.00 88.75 98 LYS A N 1
ATOM 823 C CA . LYS A 1 98 ? -9.836 -7.753 15.011 1.00 88.75 98 LYS A CA 1
ATOM 824 C C . LYS A 1 98 ? -9.108 -6.618 14.292 1.00 88.75 98 LYS A C 1
ATOM 826 O O . LYS A 1 98 ? -8.672 -5.667 14.934 1.00 88.75 98 LYS A O 1
ATOM 831 N N . SER A 1 99 ? -8.983 -6.716 12.967 1.00 89.50 99 SER A N 1
ATOM 832 C CA . SER A 1 99 ? -8.314 -5.693 12.155 1.00 89.50 99 SER A CA 1
ATOM 833 C C . SER A 1 99 ? -9.048 -4.350 12.223 1.00 89.50 99 SER A C 1
ATOM 835 O O . SER A 1 99 ? -8.428 -3.335 12.535 1.00 89.50 99 SER A O 1
ATOM 837 N N . LEU A 1 100 ? -10.372 -4.360 12.044 1.00 91.00 100 LEU A N 1
ATOM 838 C CA . LEU A 1 100 ? -11.209 -3.167 12.140 1.00 91.00 100 LEU A CA 1
ATOM 839 C C . LEU A 1 100 ? -11.196 -2.568 13.557 1.00 91.00 100 LEU A C 1
ATOM 841 O O . LEU A 1 100 ? -11.077 -1.358 13.710 1.00 91.00 100 LEU A O 1
ATOM 845 N N . GLY A 1 101 ? -11.250 -3.396 14.604 1.00 91.25 101 GLY A N 1
ATOM 846 C CA . GLY A 1 101 ? -11.213 -2.944 15.999 1.00 91.25 101 GLY A CA 1
ATOM 847 C C . GLY A 1 101 ? -9.885 -2.295 16.396 1.00 91.25 101 GLY A C 1
ATOM 848 O O . GLY A 1 101 ? -9.875 -1.300 17.124 1.00 91.25 101 GLY A O 1
ATOM 849 N N . ILE A 1 102 ? -8.759 -2.817 15.896 1.00 91.94 102 ILE A N 1
ATOM 850 C CA . ILE A 1 102 ? -7.447 -2.170 16.049 1.00 91.94 102 ILE A CA 1
ATOM 851 C C . ILE A 1 102 ? -7.460 -0.810 15.344 1.00 91.94 102 ILE A C 1
ATOM 853 O O . ILE A 1 102 ? -7.139 0.197 15.976 1.00 91.94 102 ILE A O 1
ATOM 857 N N . TRP A 1 103 ? -7.906 -0.764 14.087 1.00 93.81 103 TRP A N 1
ATOM 858 C CA . TRP A 1 103 ? -7.945 0.466 13.296 1.00 93.81 103 TRP A CA 1
ATOM 859 C C . TRP A 1 103 ? -8.845 1.549 13.917 1.00 93.81 103 TRP A C 1
ATOM 861 O O . TRP A 1 103 ? -8.427 2.701 14.031 1.00 93.81 103 TRP A O 1
ATOM 871 N N . VAL A 1 104 ? -10.044 1.194 14.398 1.00 92.38 104 VAL A N 1
ATOM 872 C CA . VAL A 1 104 ? -10.954 2.118 15.104 1.00 92.38 104 VAL A CA 1
ATOM 873 C C . VAL A 1 104 ? -10.293 2.674 16.365 1.00 92.38 104 VAL A C 1
ATOM 875 O O . VAL A 1 104 ? -10.371 3.874 16.637 1.00 92.38 104 VAL A O 1
ATOM 878 N N . ASN A 1 105 ? -9.615 1.824 17.140 1.00 91.88 105 ASN A N 1
ATOM 879 C CA . ASN A 1 105 ? -8.887 2.267 18.325 1.00 91.88 105 ASN A CA 1
ATOM 880 C C . ASN A 1 105 ? -7.745 3.236 17.966 1.00 91.88 105 ASN A C 1
ATOM 882 O O . ASN A 1 105 ? -7.564 4.243 18.649 1.00 91.88 105 ASN A O 1
ATOM 886 N N . GLU A 1 106 ? -7.009 2.976 16.884 1.00 91.19 106 GLU A N 1
ATOM 887 C CA . GLU A 1 106 ? -5.994 3.899 16.365 1.00 91.19 106 GLU A CA 1
ATOM 888 C C . GLU A 1 106 ? -6.598 5.251 15.966 1.00 91.19 106 GLU A C 1
ATOM 890 O O . GLU A 1 106 ? -6.039 6.283 16.342 1.00 91.19 106 GLU A O 1
ATOM 895 N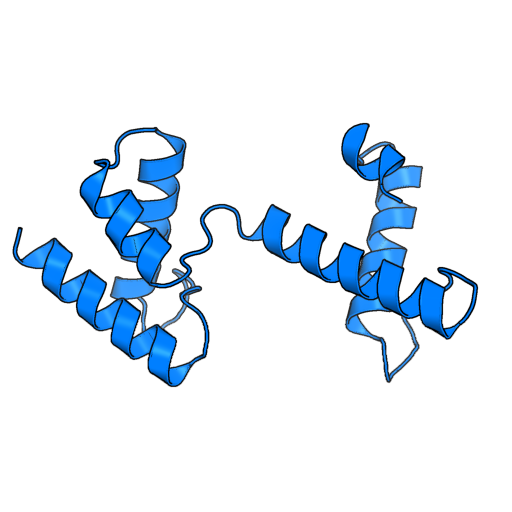 N . GLN A 1 107 ? -7.764 5.273 15.304 1.00 92.44 107 GLN A N 1
ATOM 896 C CA . GLN A 1 107 ? -8.440 6.530 14.953 1.00 92.44 107 GLN A CA 1
ATOM 897 C C . GLN A 1 107 ? -8.841 7.320 16.208 1.00 92.44 107 GLN A C 1
ATOM 899 O O . GLN A 1 107 ? -8.578 8.519 16.294 1.00 92.44 107 GLN A O 1
ATOM 904 N N . ARG A 1 108 ? -9.391 6.656 17.236 1.00 90.25 108 ARG A N 1
ATOM 905 C CA . ARG A 1 108 ? -9.736 7.299 18.521 1.00 90.25 108 ARG A CA 1
ATOM 906 C C . ARG A 1 108 ? -8.507 7.902 19.212 1.00 90.25 108 ARG A C 1
ATOM 908 O O . ARG A 1 108 ? -8.568 9.019 19.731 1.00 90.25 108 ARG A O 1
ATOM 915 N N . LEU A 1 109 ? -7.378 7.189 19.208 1.00 90.81 109 LEU A N 1
ATOM 916 C CA . LEU A 1 109 ? -6.117 7.688 19.767 1.00 90.81 109 LEU A CA 1
ATOM 917 C C . LEU A 1 109 ? -5.555 8.863 18.958 1.00 90.81 109 LEU A C 1
ATOM 919 O O . LEU A 1 109 ? -5.072 9.830 19.550 1.00 90.81 109 LEU A O 1
ATOM 923 N N . ALA A 1 110 ? -5.628 8.799 17.628 1.00 88.75 110 ALA A N 1
ATOM 924 C CA . ALA A 1 110 ? -5.185 9.872 16.745 1.00 88.75 110 ALA A CA 1
ATOM 925 C C . ALA A 1 110 ? -6.039 11.139 16.916 1.00 88.75 110 ALA A C 1
ATOM 927 O O . ALA A 1 110 ? -5.482 12.236 16.981 1.00 88.75 110 ALA A O 1
ATOM 928 N N . TYR A 1 111 ? -7.358 10.994 17.095 1.00 89.56 111 TYR A N 1
ATOM 929 C CA . TYR A 1 111 ? -8.262 12.100 17.425 1.00 89.56 111 TYR A CA 1
ATOM 930 C C . TYR A 1 111 ? -7.874 12.770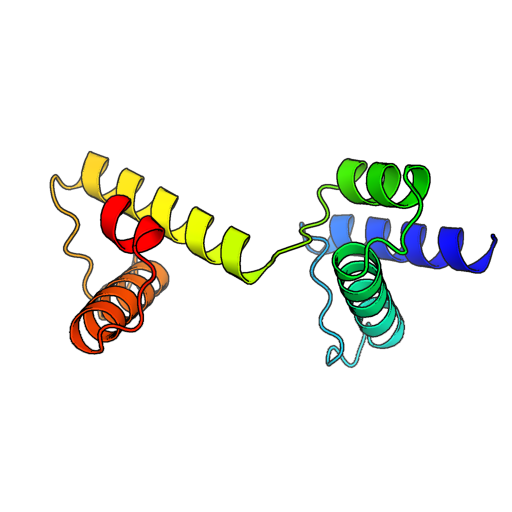 18.745 1.00 89.56 111 TYR A C 1
ATOM 932 O O . TYR A 1 111 ? -7.666 13.981 18.795 1.00 89.56 111 TYR A O 1
ATOM 940 N N . LYS A 1 112 ? -7.668 11.974 19.806 1.00 90.25 112 LYS A N 1
ATOM 941 C CA . LYS A 1 112 ? -7.245 12.485 21.122 1.00 90.25 112 LYS A CA 1
ATOM 942 C C . LYS A 1 112 ? -5.912 13.240 21.056 1.00 90.25 112 LYS A C 1
ATOM 944 O O . LYS A 1 112 ? -5.719 14.210 21.782 1.00 90.25 112 LYS A O 1
ATOM 949 N N . LYS A 1 113 ? -5.001 12.808 20.181 1.00 91.19 113 LYS A N 1
ATOM 950 C CA . LYS A 1 113 ? -3.699 13.449 19.938 1.00 91.19 113 LYS A CA 1
ATOM 951 C C . LYS A 1 113 ? -3.756 14.621 18.946 1.00 91.19 113 LYS A C 1
ATOM 953 O O . LYS A 1 113 ? -2.705 15.174 18.644 1.00 91.19 113 LYS A O 1
ATOM 958 N N . LYS A 1 114 ? -4.938 14.987 18.428 1.00 87.94 114 LYS A N 1
ATOM 959 C CA . LYS A 1 114 ? -5.124 16.004 17.372 1.00 87.94 114 LYS A CA 1
ATOM 960 C C . LYS A 1 114 ? -4.269 15.742 16.119 1.00 87.94 114 LYS A C 1
ATOM 962 O O . LYS A 1 114 ? -3.820 16.670 15.459 1.00 87.94 114 LYS A O 1
ATOM 967 N N . ALA A 1 115 ? -4.034 14.467 15.810 1.00 86.25 115 ALA A N 1
ATOM 968 C CA . ALA A 1 115 ? -3.196 14.016 14.697 1.00 86.25 115 ALA A CA 1
ATOM 969 C C . ALA A 1 115 ? -4.009 13.579 13.460 1.00 86.25 115 ALA A C 1
ATOM 971 O O . ALA A 1 115 ? -3.434 13.121 12.474 1.00 86.25 115 ALA A O 1
ATOM 972 N N . LEU A 1 116 ? -5.343 13.676 13.513 1.00 83.62 116 LEU A N 1
ATOM 973 C CA . LEU A 1 116 ? -6.221 13.445 12.364 1.00 83.62 116 LEU A CA 1
ATOM 974 C C . LEU A 1 116 ? -6.399 14.732 11.558 1.00 83.62 116 LEU A C 1
ATOM 976 O O . LEU A 1 116 ? -6.532 15.810 12.132 1.00 83.62 116 LEU A O 1
ATOM 980 N N . SER A 1 117 ? -6.448 14.602 10.231 1.00 83.00 117 SER A N 1
ATOM 981 C CA . SER A 1 117 ? -6.853 15.706 9.359 1.00 83.00 117 SER A CA 1
ATOM 982 C C . SER A 1 117 ? -8.342 16.014 9.527 1.00 83.00 117 SER A C 1
ATOM 984 O O . SER A 1 117 ? -9.125 15.127 9.878 1.00 83.00 117 SER A O 1
ATOM 986 N N . SER A 1 118 ? -8.738 17.254 9.225 1.00 80.12 118 SER A N 1
ATOM 987 C CA . SER A 1 118 ? -10.142 17.690 9.202 1.00 80.12 118 SER A CA 1
ATOM 988 C C . SER A 1 118 ? -11.025 16.742 8.394 1.00 80.12 118 SER A C 1
ATOM 990 O O . SER A 1 118 ? -12.077 16.327 8.867 1.00 80.12 118 SER A O 1
ATOM 992 N N . ASP A 1 119 ? -10.551 16.332 7.219 1.00 83.50 119 ASP A N 1
ATOM 993 C CA . ASP A 1 119 ? -11.324 15.518 6.279 1.00 83.50 119 ASP A CA 1
ATOM 994 C C . ASP A 1 119 ? -11.615 14.125 6.848 1.00 83.50 119 ASP A C 1
ATOM 996 O O . ASP A 1 119 ? -12.719 13.604 6.714 1.00 83.50 119 ASP A O 1
ATOM 1000 N N . ARG A 1 120 ? -10.646 13.530 7.558 1.00 85.00 120 ARG A N 1
ATOM 1001 C CA . ARG A 1 120 ? -10.841 12.232 8.222 1.00 85.00 120 ARG A CA 1
ATOM 1002 C C . ARG A 1 120 ? -11.761 12.334 9.431 1.00 85.00 120 ARG A C 1
ATOM 1004 O O . ARG A 1 120 ? -12.465 11.375 9.719 1.00 85.00 120 ARG A O 1
ATOM 1011 N N . ILE A 1 121 ? -11.748 13.466 10.136 1.00 83.44 121 ILE A N 1
ATOM 1012 C CA . ILE A 1 121 ? -12.674 13.719 11.248 1.00 83.44 121 ILE A CA 1
ATOM 1013 C C . ILE A 1 121 ? -14.101 13.865 10.720 1.00 83.44 121 ILE A C 1
ATOM 1015 O O . ILE A 1 121 ? -15.011 13.331 11.332 1.00 83.44 121 ILE A O 1
ATOM 1019 N N . GLN A 1 122 ? -14.301 14.540 9.585 1.00 82.12 122 GLN A N 1
ATOM 1020 C CA . GLN A 1 122 ? -15.629 14.675 8.974 1.00 82.12 122 GLN A CA 1
ATOM 1021 C C . GLN A 1 122 ? -16.208 13.341 8.492 1.00 82.12 122 GLN A C 1
ATOM 1023 O O . GLN A 1 122 ? -17.425 13.190 8.435 1.00 82.12 122 GLN A O 1
ATOM 1028 N N . GLN A 1 123 ? -15.352 12.390 8.114 1.00 79.69 123 GLN A N 1
ATOM 1029 C CA . GLN A 1 123 ? -15.795 11.082 7.643 1.00 79.69 123 GLN A CA 1
ATOM 1030 C C . GLN A 1 123 ? -16.196 10.134 8.789 1.00 79.69 123 GLN A C 1
ATOM 1032 O O . GLN A 1 123 ? -17.109 9.336 8.594 1.00 79.69 123 GLN A O 1
ATOM 1037 N N . LEU A 1 124 ? -15.538 10.204 9.954 1.00 81.56 124 LEU A N 1
ATOM 1038 C CA . LEU A 1 124 ? -15.736 9.304 11.108 1.00 81.56 124 LEU A CA 1
ATOM 1039 C C . LEU A 1 124 ? -16.901 9.714 12.020 1.00 81.56 124 LEU A C 1
ATOM 1041 O O . LEU A 1 124 ? -17.632 8.789 12.452 1.00 81.56 124 LEU A O 1
#

Foldseek 3Di:
DVVLVVLLVVQLVVCVVPVASQDDCPPPVCNVSNVVLVVVLVCVVVVNDDPVSVVSCVVSVHDSDVVVVVVVVLLVVQVVVCVVPVDSQQDCPPPVCVVSNVVVVVVVVCVVVVNDDPVVVVSD

Organism: NCBI:txid49249

Sequence (124 aa):
DHAWKEHFDQLCTFKAKNGHCNVSRYDKRNKSLGIWVNEQRLAYKKKALSSDRIQQLNSIGFIWHLHEHAWSEHFKQLCAFKAQHGHCNVSRYDKRNKSLGIWVNEQRLAYKKKALSSDRIQQL

InterPro domains:
  IPR005114 Helicase-associated [PF03457] (1-62)
  IPR005114 Helicase-associated [PF03457] (67-124)

pLDDT: mean 92.3, std 4.55, range [79.69, 97.94]

Radius of gyration: 18.08 Å; chains: 1; bounding box: 40×33×45 Å